Protein AF-A0A443RA66-F1 (afdb_monomer_lite)

Organism: NCBI:txid1965070

Sequence (99 aa):
ELKASVEKRANLEIESKCWCTYHSPEQVLLSNKESLSKLGFDYLDLYLRHWPTRFAESIELMPRDESGKIIFSDVDYVETWQGIEDCYNAGLVSLFIYC

Foldseek 3Di:
DDDDDDDDPVVDQFEDEDAQLQQALVSLLVSLVVVCVVVVHQAHAEYEHPDPFHFHNDPDSFDADPVRHTHGDPDDNVRSVVSVVVCVVVVRYNDYDYD

InterPro domains:
  IPR020471 Aldo-keto reductase [PTHR11732] (5-93)
  IPR023210 NADP-dependent oxidoreductase domain [PF00248] (2-94)
  IPR036812 NAD(P)-dependent oxidoreductase domain superfamily [G3DSA:3.20.20.100] (1-96)
  IPR036812 NAD(P)-dependent oxidoreductase domain superfamily [SSF51430] (4-93)

Secondary structure (DSSP, 8-state):
--------GGG---EEEE-TT--SHHHHHHHHHHHHHHHT-S-EEEEEES-S--BPS-SSSS-B-TTSPBPB----HHHHHHHHHHHHHTTSEEEEE--

Radius of gyration: 15.64 Å; chains: 1; bounding box: 32×39×46 Å

pLDDT: mean 92.57, std 9.84, range [43.16, 98.0]

Structure (mmCIF, N/CA/C/O backbone):
data_AF-A0A443RA66-F1
#
_entry.id   AF-A0A443RA66-F1
#
loop_
_atom_site.group_PDB
_atom_site.id
_atom_site.type_symbol
_atom_site.label_atom_id
_atom_site.label_alt_id
_atom_site.label_comp_id
_atom_site.label_asym_id
_atom_site.label_entity_id
_atom_site.label_seq_id
_atom_site.pdbx_PDB_ins_code
_atom_site.Cartn_x
_atom_site.Cartn_y
_atom_site.Cartn_z
_atom_site.occupancy
_atom_site.B_iso_or_equiv
_atom_site.auth_seq_id
_atom_site.auth_comp_id
_atom_site.auth_asym_id
_atom_site.auth_atom_id
_atom_site.pdbx_PDB_model_num
ATOM 1 N N . GLU A 1 1 ? -6.239 30.025 24.364 1.00 43.16 1 GLU A N 1
ATOM 2 C CA . GLU A 1 1 ? -5.541 28.744 24.601 1.00 43.16 1 GLU A CA 1
ATOM 3 C C . GLU A 1 1 ? -6.306 27.639 23.883 1.00 43.16 1 GLU A C 1
ATOM 5 O O . GLU A 1 1 ? -7.495 27.493 24.136 1.00 43.16 1 GLU A O 1
ATOM 10 N N . LEU A 1 2 ? -5.684 26.926 22.940 1.00 49.38 2 LEU A N 1
ATOM 11 C CA . LEU A 1 2 ? -6.293 25.753 22.303 1.00 49.38 2 LEU A CA 1
ATOM 12 C C . LEU A 1 2 ? -6.064 24.552 23.225 1.00 49.38 2 LEU A C 1
ATOM 14 O O . LEU A 1 2 ? -4.934 24.091 23.369 1.00 49.38 2 LEU A O 1
ATOM 18 N N . LYS A 1 3 ? -7.120 24.071 23.887 1.00 56.16 3 LYS A N 1
ATOM 19 C CA . LYS A 1 3 ? -7.075 22.787 24.593 1.00 56.16 3 LYS A CA 1
ATOM 20 C C . LYS A 1 3 ? -7.168 21.679 23.552 1.00 56.16 3 LYS A C 1
ATOM 22 O O . LYS A 1 3 ? -8.201 21.545 22.907 1.00 56.16 3 LYS A O 1
ATOM 27 N N . ALA A 1 4 ? -6.107 20.894 23.402 1.00 68.69 4 ALA A N 1
ATOM 28 C CA . ALA A 1 4 ? -6.209 19.617 22.712 1.00 68.69 4 ALA A CA 1
ATOM 29 C C . ALA A 1 4 ? -7.128 18.695 23.535 1.00 68.69 4 ALA A C 1
ATOM 31 O O . ALA A 1 4 ? -6.863 18.466 24.718 1.00 68.69 4 ALA A O 1
ATOM 32 N N . SER A 1 5 ? -8.220 18.210 22.940 1.00 73.12 5 SER A N 1
ATOM 33 C CA . SER A 1 5 ? -8.974 17.076 23.479 1.00 73.12 5 SER A CA 1
ATOM 34 C C . SER A 1 5 ? -8.355 15.786 22.949 1.00 73.12 5 SER A C 1
ATOM 36 O O . SER A 1 5 ? -7.948 15.703 21.792 1.00 73.12 5 SER A O 1
ATOM 38 N N . VAL A 1 6 ? -8.242 14.780 23.814 1.00 80.62 6 VAL A N 1
ATOM 39 C CA . VAL A 1 6 ? -7.858 13.431 23.393 1.00 80.62 6 VAL A CA 1
ATOM 40 C C . VAL A 1 6 ? -9.138 12.719 22.977 1.00 80.62 6 VAL A C 1
ATOM 42 O O . VAL A 1 6 ? -9.929 12.317 23.830 1.00 80.62 6 VAL A O 1
ATOM 45 N N . GLU A 1 7 ? -9.355 12.603 21.670 1.00 85.12 7 GLU A N 1
ATOM 46 C CA . GLU A 1 7 ? -10.457 11.817 21.116 1.00 85.12 7 GLU A CA 1
ATOM 47 C C . GLU A 1 7 ? -10.124 10.322 21.127 1.00 85.12 7 GLU A C 1
ATOM 49 O O . GLU A 1 7 ? -8.968 9.906 21.023 1.00 85.12 7 GLU A O 1
ATOM 54 N N . LYS A 1 8 ? -11.154 9.483 21.251 1.00 88.62 8 LYS A N 1
ATOM 55 C CA . LYS A 1 8 ? -10.994 8.027 21.140 1.00 88.62 8 LYS A CA 1
ATOM 56 C C . LYS A 1 8 ? -10.751 7.654 19.677 1.00 88.62 8 LYS A C 1
ATOM 58 O O . LYS A 1 8 ? -11.436 8.172 18.804 1.00 88.62 8 LYS A O 1
ATOM 63 N N . ARG A 1 9 ? -9.878 6.671 19.413 1.00 91.12 9 ARG A N 1
ATOM 64 C CA . ARG A 1 9 ? -9.604 6.165 18.049 1.00 91.12 9 ARG A CA 1
ATOM 65 C C . ARG A 1 9 ? -10.872 5.782 17.274 1.00 91.12 9 ARG A C 1
ATOM 67 O O . ARG A 1 9 ? -10.936 6.045 16.083 1.00 91.12 9 ARG A O 1
ATOM 74 N N . ALA A 1 10 ? -11.867 5.205 17.951 1.00 89.94 10 ALA A N 1
ATOM 75 C CA . ALA A 1 10 ? -13.137 4.788 17.349 1.00 89.94 10 ALA A CA 1
ATOM 76 C C . ALA A 1 10 ? -14.045 5.952 16.899 1.00 89.94 10 ALA A C 1
ATOM 78 O O . ALA A 1 10 ? -15.037 5.713 16.223 1.00 89.94 10 ALA A O 1
ATOM 79 N N . ASN A 1 11 ? -13.727 7.192 17.287 1.00 91.12 11 ASN A N 1
ATOM 80 C CA . ASN A 1 11 ? -14.435 8.396 16.846 1.00 91.12 11 ASN A CA 1
ATOM 81 C C . ASN A 1 11 ? -13.714 9.100 15.681 1.00 91.12 11 ASN A C 1
ATOM 83 O O . ASN A 1 11 ? -14.127 10.186 15.283 1.00 91.12 11 ASN A O 1
ATOM 87 N N . LEU A 1 12 ? -12.605 8.536 15.195 1.00 91.44 12 LEU A N 1
ATOM 88 C CA . LEU A 1 12 ? -11.819 9.080 14.095 1.00 91.44 12 LEU A CA 1
ATOM 89 C C . LEU A 1 12 ? -11.988 8.188 12.871 1.00 91.44 12 LEU A C 1
ATOM 91 O O . LEU A 1 12 ? -11.916 6.969 12.993 1.00 91.44 12 LEU A O 1
ATOM 95 N N . GLU A 1 13 ? -12.134 8.809 11.707 1.00 94.06 13 GLU A N 1
ATOM 96 C CA . GLU A 1 13 ? -12.074 8.139 10.411 1.00 94.06 13 GLU A CA 1
ATOM 97 C C . GLU A 1 13 ? -10.729 8.485 9.768 1.00 94.06 13 GLU A C 1
ATOM 99 O O . GLU A 1 13 ? -10.460 9.640 9.427 1.00 94.06 13 GLU A O 1
ATOM 104 N N . ILE A 1 14 ? -9.838 7.498 9.686 1.00 95.94 14 ILE A N 1
ATOM 105 C CA . ILE A 1 14 ? -8.488 7.646 9.148 1.00 95.94 14 ILE A CA 1
ATOM 106 C C . ILE A 1 14 ? -8.405 6.945 7.800 1.00 95.94 14 ILE A C 1
ATOM 108 O O . ILE A 1 14 ? -8.581 5.731 7.692 1.00 95.94 14 ILE A O 1
ATOM 112 N N . GLU A 1 15 ? -8.059 7.716 6.777 1.00 95.75 15 GLU A N 1
ATOM 113 C CA . GLU A 1 15 ? -7.950 7.233 5.408 1.00 95.75 15 GLU A CA 1
ATOM 114 C C . GLU A 1 15 ? -6.528 7.414 4.871 1.00 95.75 15 GLU A C 1
ATOM 116 O O . GLU A 1 15 ? -5.863 8.415 5.151 1.00 95.75 15 GLU A O 1
ATOM 121 N N . SER A 1 16 ? -6.069 6.488 4.029 1.00 96.69 16 SER A N 1
ATOM 122 C CA . SER A 1 16 ? -4.837 6.664 3.248 1.00 96.69 16 SER A CA 1
ATOM 123 C C . SER A 1 16 ? -4.989 6.099 1.837 1.00 96.69 16 SER A C 1
ATOM 125 O O . SER A 1 16 ? -5.990 5.465 1.496 1.00 96.69 16 SER A O 1
ATOM 127 N N . LYS A 1 17 ? -4.004 6.374 0.982 1.00 96.25 17 LYS A N 1
ATOM 128 C CA . LYS A 1 17 ? -4.027 6.025 -0.440 1.00 96.25 17 LYS A CA 1
ATOM 129 C C . LYS A 1 17 ? -2.721 5.340 -0.847 1.00 96.25 17 LYS A C 1
ATOM 131 O O . LYS A 1 17 ? -1.648 5.883 -0.597 1.00 96.25 17 LYS A O 1
ATOM 136 N N . CYS A 1 18 ? -2.814 4.189 -1.507 1.00 96.62 18 CYS A N 1
ATOM 137 C CA . CYS A 1 18 ? -1.704 3.494 -2.151 1.00 96.62 18 CYS A CA 1
ATOM 138 C C . CYS A 1 18 ? -1.256 4.272 -3.392 1.00 96.62 18 CYS A C 1
ATOM 140 O O . CYS A 1 18 ? -2.061 4.522 -4.295 1.00 96.62 18 CYS A O 1
ATOM 142 N N . TRP A 1 19 ? 0.008 4.698 -3.417 1.00 97.25 19 TRP A N 1
ATOM 143 C CA . TRP A 1 19 ? 0.562 5.468 -4.529 1.00 97.25 19 TRP A CA 1
ATOM 144 C C . TRP A 1 19 ? 0.916 4.577 -5.729 1.00 97.25 19 TRP A C 1
ATOM 146 O O . TRP A 1 19 ? 1.129 3.376 -5.603 1.00 97.25 19 TRP A O 1
ATOM 156 N N . CYS A 1 20 ? 1.036 5.200 -6.900 1.00 96.69 20 CYS A N 1
ATOM 157 C CA . CYS A 1 20 ? 1.165 4.533 -8.197 1.00 96.69 20 CYS A CA 1
ATOM 158 C C . CYS A 1 20 ? 2.436 3.683 -8.373 1.00 96.69 20 CYS A C 1
ATOM 160 O O . CYS A 1 20 ? 2.495 2.878 -9.299 1.00 96.69 20 CYS A O 1
ATOM 162 N N . THR A 1 21 ? 3.453 3.874 -7.526 1.00 97.38 21 THR A N 1
ATOM 163 C CA . THR A 1 21 ? 4.701 3.088 -7.513 1.00 97.38 21 THR A CA 1
ATOM 164 C C . THR A 1 21 ? 4.621 1.846 -6.623 1.00 97.38 21 THR A C 1
ATOM 166 O O . THR A 1 21 ? 5.581 1.087 -6.574 1.00 97.38 21 THR A O 1
ATOM 169 N N . TYR A 1 22 ? 3.493 1.623 -5.936 1.00 97.25 22 TYR A N 1
ATOM 170 C CA . TYR A 1 22 ? 3.292 0.520 -4.990 1.00 97.25 22 TYR A CA 1
ATOM 171 C C . TYR A 1 22 ? 2.215 -0.473 -5.455 1.00 97.25 22 TYR A C 1
ATOM 173 O O . TYR A 1 22 ? 1.503 -1.056 -4.647 1.00 97.25 22 TYR A O 1
ATOM 181 N N . HIS A 1 23 ? 2.024 -0.627 -6.765 1.00 96.25 23 HIS A N 1
ATOM 182 C CA . HIS A 1 23 ? 0.873 -1.360 -7.300 1.00 96.25 23 HIS A CA 1
ATOM 183 C C . HIS A 1 23 ? 1.030 -2.887 -7.373 1.00 96.25 23 HIS A C 1
ATOM 185 O O . HIS A 1 23 ? 0.032 -3.557 -7.639 1.00 96.25 23 HIS A O 1
ATOM 191 N N . SER A 1 24 ? 2.211 -3.457 -7.119 1.00 95.88 24 SER A N 1
ATOM 192 C CA . SER A 1 24 ? 2.340 -4.911 -6.938 1.00 95.88 24 SER A CA 1
ATOM 193 C C . SER A 1 24 ? 1.810 -5.348 -5.562 1.00 95.88 24 SER A C 1
ATOM 195 O O . SER A 1 24 ? 1.823 -4.543 -4.627 1.00 95.88 24 SER A O 1
ATOM 197 N N . PRO A 1 25 ? 1.353 -6.605 -5.391 1.00 95.69 25 PRO A N 1
ATOM 198 C CA . PRO A 1 25 ? 0.723 -7.051 -4.144 1.00 95.69 25 PRO A CA 1
ATOM 199 C C . PRO A 1 25 ? 1.584 -6.814 -2.893 1.00 95.69 25 PRO A C 1
ATOM 201 O O . PRO A 1 25 ? 1.105 -6.285 -1.888 1.00 95.69 25 PRO A O 1
ATOM 204 N N . GLU A 1 26 ? 2.878 -7.138 -2.972 1.00 96.44 26 GLU A N 1
ATOM 205 C CA . GLU A 1 26 ? 3.821 -6.957 -1.862 1.00 96.44 26 GLU A CA 1
ATOM 206 C C . GLU A 1 26 ? 4.023 -5.476 -1.517 1.00 96.44 26 GLU A C 1
ATOM 208 O O . GLU A 1 26 ? 4.068 -5.100 -0.340 1.00 96.44 26 GLU A O 1
ATOM 213 N N . GLN A 1 27 ? 4.086 -4.618 -2.537 1.00 97.44 27 GLN A N 1
ATOM 214 C CA . GLN A 1 27 ? 4.254 -3.181 -2.352 1.00 97.44 27 GLN A CA 1
ATOM 215 C C . GLN A 1 27 ? 3.001 -2.513 -1.789 1.00 97.44 27 GLN A C 1
ATOM 217 O O . GLN A 1 27 ? 3.125 -1.588 -0.987 1.00 97.44 27 GLN A O 1
ATOM 222 N N . VAL A 1 28 ? 1.799 -2.981 -2.139 1.00 97.38 28 VAL A N 1
ATOM 223 C CA . VAL A 1 28 ? 0.554 -2.475 -1.539 1.00 97.38 28 VAL A CA 1
ATOM 224 C C . VAL A 1 28 ? 0.586 -2.678 -0.024 1.00 97.38 28 VAL A C 1
ATOM 226 O O . VAL A 1 28 ? 0.344 -1.737 0.738 1.00 97.38 28 VAL A O 1
ATOM 229 N N . LEU A 1 29 ? 0.946 -3.885 0.421 1.00 97.25 29 LEU A N 1
ATOM 230 C CA . LEU A 1 29 ? 1.058 -4.204 1.843 1.00 97.25 29 LEU A CA 1
ATOM 231 C C . LEU A 1 29 ? 2.133 -3.356 2.534 1.00 97.25 29 LEU A C 1
ATOM 233 O O . LEU A 1 29 ? 1.920 -2.873 3.651 1.00 97.25 29 LEU A O 1
ATOM 237 N N . LEU A 1 30 ? 3.277 -3.153 1.877 1.00 97.56 30 LEU A N 1
ATOM 238 C CA . LEU A 1 30 ? 4.334 -2.279 2.382 1.00 97.56 30 LEU A CA 1
ATOM 239 C C . LEU A 1 30 ? 3.845 -0.830 2.528 1.00 97.56 30 LEU A C 1
ATOM 241 O O . LEU A 1 30 ? 3.994 -0.242 3.598 1.00 97.56 30 LEU A O 1
ATOM 245 N N . SER A 1 31 ? 3.202 -0.275 1.498 1.00 97.62 31 SER A N 1
ATOM 246 C CA . SER A 1 31 ? 2.674 1.096 1.482 1.00 97.62 31 SER A CA 1
ATOM 247 C C . SER A 1 31 ? 1.652 1.338 2.596 1.00 97.62 31 SER A C 1
ATOM 249 O O . SER A 1 31 ? 1.656 2.388 3.255 1.00 97.62 31 SER A O 1
ATOM 251 N N . ASN A 1 32 ? 0.796 0.348 2.854 1.00 98.00 32 ASN A N 1
ATOM 252 C CA . ASN A 1 32 ? -0.165 0.387 3.945 1.00 98.00 32 ASN A CA 1
ATOM 253 C C . ASN A 1 32 ? 0.537 0.426 5.314 1.00 98.00 32 ASN A C 1
ATOM 255 O O . ASN A 1 32 ? 0.286 1.334 6.109 1.00 98.00 32 ASN A O 1
ATOM 259 N N . LYS A 1 33 ? 1.481 -0.491 5.559 1.00 98.00 33 LYS A N 1
ATOM 260 C CA . LYS A 1 33 ? 2.256 -0.538 6.811 1.00 98.00 33 LYS A CA 1
ATOM 261 C C . LYS A 1 33 ? 3.076 0.729 7.037 1.00 98.00 33 LYS A C 1
ATOM 263 O O . LYS A 1 33 ? 3.153 1.217 8.163 1.00 98.00 33 LYS A O 1
ATOM 268 N N . GLU A 1 34 ? 3.654 1.296 5.982 1.00 97.81 34 GLU A N 1
ATOM 269 C CA . GLU A 1 34 ? 4.343 2.583 6.063 1.00 97.81 34 GLU A CA 1
ATOM 270 C C . GLU A 1 34 ? 3.395 3.717 6.458 1.00 97.81 34 GLU A C 1
ATOM 272 O O . GLU A 1 34 ? 3.756 4.547 7.292 1.00 97.81 34 GLU A O 1
ATOM 277 N N . SER A 1 35 ? 2.193 3.763 5.875 1.00 97.88 35 SER A N 1
ATOM 278 C CA . SER A 1 35 ? 1.171 4.751 6.239 1.00 97.88 35 SER A CA 1
ATOM 279 C C . SER A 1 35 ? 0.801 4.634 7.716 1.00 97.88 35 SER A C 1
ATOM 281 O O . SER A 1 35 ? 0.838 5.629 8.437 1.00 97.88 35 SER A O 1
ATOM 283 N N . LEU A 1 36 ? 0.516 3.418 8.180 1.00 97.88 36 LEU A N 1
ATOM 284 C CA . LEU A 1 36 ? 0.199 3.124 9.578 1.00 97.88 36 LEU A CA 1
ATOM 285 C C . LEU A 1 36 ? 1.323 3.544 10.526 1.00 97.88 36 LEU A C 1
ATOM 287 O O . LEU A 1 36 ? 1.075 4.251 11.501 1.00 97.88 36 LEU A O 1
ATOM 291 N N . SER A 1 37 ? 2.570 3.199 10.197 1.00 97.88 37 SER A N 1
ATOM 292 C CA . SER A 1 37 ? 3.743 3.575 10.989 1.00 97.88 37 SER A CA 1
ATOM 293 C C . SER A 1 37 ? 3.944 5.092 11.054 1.00 97.88 37 SER A C 1
ATOM 295 O O . SER A 1 37 ? 4.199 5.622 12.135 1.00 97.88 37 SER A O 1
ATOM 297 N N . LYS A 1 38 ? 3.789 5.803 9.929 1.00 97.19 38 LYS A N 1
ATOM 298 C CA . LYS A 1 38 ? 3.919 7.271 9.861 1.00 97.19 38 LYS A CA 1
ATOM 299 C C . LYS A 1 38 ? 2.812 7.984 10.638 1.00 97.19 38 LYS A C 1
ATOM 301 O O . LYS A 1 38 ? 3.066 9.029 11.231 1.00 97.19 38 LYS A O 1
ATOM 306 N N . LEU A 1 39 ? 1.599 7.435 10.621 1.00 95.50 39 LEU A N 1
ATOM 307 C CA . LEU A 1 39 ? 0.444 8.000 11.319 1.00 95.50 39 LEU A CA 1
ATOM 308 C C . LEU A 1 39 ? 0.366 7.578 12.796 1.00 95.50 39 LEU A C 1
ATOM 310 O O . LEU A 1 39 ? -0.309 8.243 13.575 1.00 95.50 39 LEU A O 1
ATOM 314 N N . GLY A 1 40 ? 1.053 6.502 13.187 1.00 95.31 40 G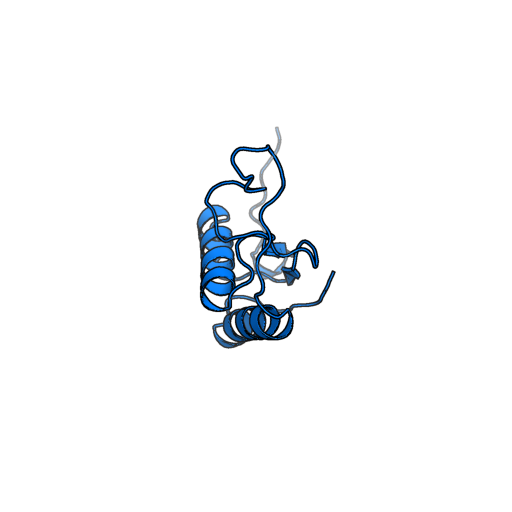LY A N 1
ATOM 315 C CA . GLY A 1 40 ? 1.004 5.949 14.540 1.00 95.31 40 GLY A CA 1
ATOM 316 C C . GLY A 1 40 ? -0.300 5.207 14.852 1.00 95.31 40 GLY A C 1
ATOM 317 O O . GLY A 1 40 ? -0.762 5.253 15.991 1.00 95.31 40 GLY A O 1
ATOM 318 N N . PHE A 1 41 ? -0.905 4.551 13.857 1.00 95.00 41 PHE A N 1
ATOM 319 C CA . PHE A 1 41 ? -2.131 3.759 14.019 1.00 95.00 41 PHE A CA 1
ATOM 320 C C . PHE A 1 41 ? -1.899 2.285 13.692 1.00 95.00 41 PHE A C 1
ATOM 322 O O . PHE A 1 41 ? -1.026 1.953 12.897 1.00 95.00 41 PHE A O 1
ATOM 329 N N . ASP A 1 42 ? -2.736 1.417 14.259 1.00 95.94 42 ASP A N 1
ATOM 330 C CA . ASP A 1 42 ? -2.700 -0.025 13.991 1.00 95.94 42 ASP A CA 1
ATOM 331 C C . ASP A 1 42 ? -3.522 -0.426 12.751 1.00 95.94 42 ASP A 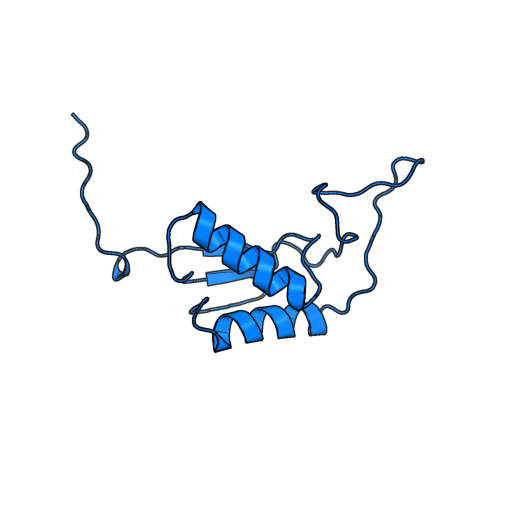C 1
ATOM 333 O O . ASP A 1 42 ? -3.260 -1.463 12.148 1.00 95.94 42 ASP A O 1
ATOM 337 N N . TYR A 1 43 ? -4.509 0.394 12.363 1.00 97.06 43 TYR A N 1
ATOM 338 C CA . TYR A 1 43 ? -5.359 0.173 11.189 1.00 97.06 43 TYR A CA 1
ATOM 339 C C . TYR A 1 43 ? -5.891 1.488 10.591 1.00 97.06 43 TYR A C 1
ATOM 341 O O . TYR A 1 43 ? -6.013 2.509 11.285 1.00 97.06 43 TYR A O 1
ATOM 349 N N . LEU A 1 44 ? -6.242 1.439 9.303 1.00 97.44 44 LEU A N 1
ATOM 350 C CA . LEU A 1 44 ? -6.972 2.482 8.577 1.00 97.44 44 LEU A CA 1
ATOM 351 C C . LEU A 1 44 ? -8.456 2.127 8.486 1.00 97.44 44 LEU A C 1
ATOM 353 O O . LEU A 1 44 ? -8.815 0.969 8.276 1.00 97.44 44 LEU A O 1
ATOM 357 N N . ASP A 1 45 ? -9.324 3.127 8.568 1.00 97.31 45 ASP A N 1
ATOM 358 C CA . ASP A 1 45 ? -10.753 2.935 8.318 1.00 97.31 45 ASP A CA 1
ATOM 359 C C . ASP A 1 45 ? -11.009 2.724 6.822 1.00 97.31 45 ASP A C 1
ATOM 361 O O . ASP A 1 45 ? -11.794 1.855 6.449 1.00 97.31 45 ASP A O 1
ATOM 365 N N . LEU A 1 46 ? -10.273 3.450 5.972 1.00 96.44 46 LEU A N 1
ATOM 366 C CA . LEU A 1 46 ? -10.357 3.349 4.518 1.00 96.44 46 LEU A CA 1
ATOM 367 C C . LEU A 1 46 ? -8.970 3.341 3.862 1.00 96.44 46 LEU A C 1
ATOM 369 O O . LEU A 1 46 ? -8.131 4.207 4.130 1.00 96.44 46 LEU A O 1
ATOM 373 N N . TYR A 1 47 ? -8.740 2.399 2.945 1.00 97.00 47 TYR A N 1
ATOM 374 C CA . TYR A 1 47 ? -7.554 2.397 2.087 1.00 97.00 47 TYR A CA 1
ATOM 375 C C . TYR A 1 47 ? -7.938 2.351 0.610 1.00 97.00 47 TYR A C 1
ATOM 377 O O . TYR A 1 47 ? -8.724 1.509 0.176 1.00 97.00 47 TYR A O 1
ATOM 38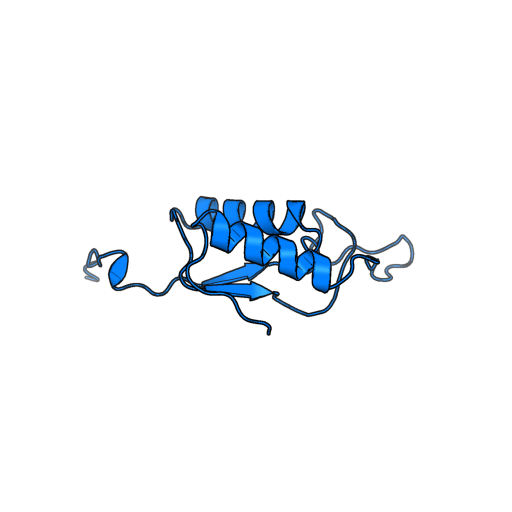5 N N . LEU A 1 48 ? -7.392 3.290 -0.159 1.00 95.00 48 LEU A N 1
ATOM 386 C CA . LEU A 1 48 ? -7.754 3.511 -1.558 1.00 95.00 48 LEU A CA 1
ATOM 387 C C . LEU A 1 48 ? -6.548 3.307 -2.460 1.00 95.00 48 LEU A C 1
ATOM 389 O O . LEU A 1 48 ? -5.430 3.667 -2.104 1.00 95.00 48 LEU A O 1
ATOM 393 N N . ARG A 1 49 ? -6.772 2.866 -3.692 1.00 93.25 49 ARG A N 1
ATOM 394 C CA . ARG A 1 49 ? -5.803 3.125 -4.761 1.00 93.25 49 ARG A CA 1
ATOM 395 C C . ARG A 1 49 ? -5.852 4.612 -5.117 1.00 93.25 49 ARG A C 1
ATOM 397 O O . ARG A 1 49 ? -6.938 5.126 -5.3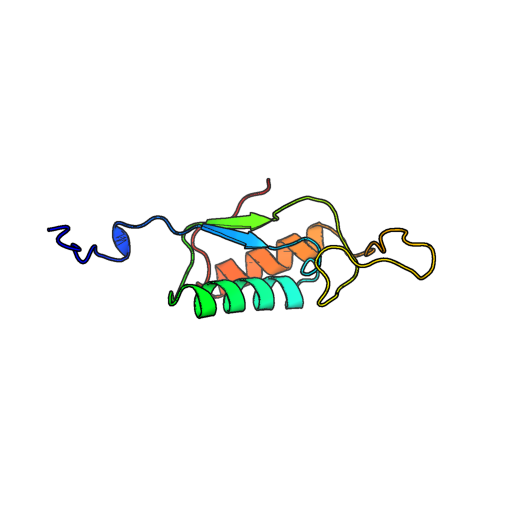67 1.00 93.25 49 ARG A O 1
ATOM 404 N N . HIS A 1 50 ? -4.708 5.300 -5.147 1.00 94.25 50 HIS A N 1
ATOM 405 C CA . HIS A 1 50 ? -4.685 6.744 -5.404 1.00 94.25 50 HIS A CA 1
ATOM 406 C C . HIS A 1 50 ? -5.141 7.066 -6.832 1.00 94.25 50 HIS A C 1
ATOM 408 O O . HIS A 1 50 ? -6.059 7.859 -6.995 1.00 94.25 50 HIS A O 1
ATOM 414 N N . TRP A 1 51 ? -4.539 6.427 -7.844 1.00 93.94 51 TRP A N 1
ATOM 415 C CA . TRP A 1 51 ? -4.917 6.529 -9.261 1.00 93.94 51 TRP A CA 1
ATOM 416 C C . TRP A 1 51 ? -4.798 5.163 -9.950 1.00 93.94 51 TRP A C 1
ATOM 418 O O . TRP A 1 51 ? -4.038 4.318 -9.486 1.00 93.94 51 TRP A O 1
ATOM 428 N N . PRO A 1 52 ? -5.484 4.923 -11.083 1.00 90.94 52 PRO A N 1
ATOM 429 C CA . PRO A 1 52 ? -5.334 3.677 -11.844 1.00 90.94 52 PRO A CA 1
ATOM 430 C C . PRO A 1 52 ? -3.983 3.557 -12.578 1.00 90.94 52 PRO A C 1
ATOM 432 O O . PRO A 1 52 ? -3.664 2.491 -13.103 1.00 90.94 52 PRO A O 1
ATOM 435 N N . THR A 1 53 ? -3.193 4.633 -12.634 1.00 93.12 53 THR A N 1
ATOM 436 C CA . THR A 1 53 ? -1.886 4.676 -13.301 1.00 93.12 53 THR A CA 1
ATOM 437 C C . THR A 1 53 ? -0.849 3.856 -12.544 1.00 93.12 53 THR A C 1
ATOM 439 O O . THR A 1 53 ? -0.743 3.963 -11.329 1.00 93.12 53 THR A O 1
ATOM 442 N N . ARG A 1 54 ? -0.040 3.068 -13.253 1.00 92.25 54 ARG A N 1
ATOM 443 C CA . ARG A 1 54 ? 0.963 2.181 -12.648 1.00 92.25 54 ARG A CA 1
ATOM 444 C C . ARG A 1 54 ? 2.337 2.656 -13.067 1.00 92.25 54 ARG A C 1
ATOM 446 O O . ARG A 1 54 ? 2.710 2.523 -14.230 1.00 92.25 54 ARG A O 1
ATOM 453 N N . PHE A 1 55 ? 3.056 3.270 -12.144 1.00 96.81 55 PHE A N 1
ATOM 454 C CA . PHE A 1 55 ? 4.442 3.644 -12.376 1.00 96.81 55 PHE A CA 1
ATOM 455 C C . PHE A 1 55 ? 5.346 2.459 -12.054 1.00 96.81 55 PHE A C 1
ATOM 457 O O . PHE A 1 55 ? 4.955 1.565 -11.303 1.00 96.81 55 PHE A O 1
ATOM 464 N N . ALA A 1 56 ? 6.545 2.442 -12.634 1.00 96.75 56 ALA A N 1
ATOM 465 C CA . ALA A 1 56 ? 7.573 1.506 -12.198 1.00 96.75 56 ALA A CA 1
ATOM 466 C C . ALA A 1 56 ? 7.813 1.649 -10.686 1.00 96.75 56 ALA A C 1
ATOM 468 O O . ALA A 1 56 ? 7.736 2.754 -10.141 1.00 96.75 56 ALA A O 1
ATOM 469 N N . GLU A 1 57 ? 8.097 0.539 -10.008 1.00 96.00 57 GLU A N 1
ATOM 470 C CA . GLU A 1 57 ? 8.455 0.580 -8.592 1.00 96.00 57 GLU A CA 1
ATOM 471 C C . GLU A 1 57 ? 9.727 1.411 -8.419 1.00 96.00 57 GLU A C 1
ATOM 473 O O . GLU A 1 57 ? 10.750 1.164 -9.060 1.00 96.00 57 GLU A O 1
ATOM 478 N N . SER A 1 58 ? 9.639 2.453 -7.599 1.00 95.25 58 SER A N 1
ATOM 479 C CA . SER A 1 58 ? 10.715 3.415 -7.413 1.00 95.25 58 SER A CA 1
ATOM 480 C C . SER A 1 58 ? 10.510 4.202 -6.126 1.00 95.25 58 SER A C 1
ATOM 482 O O . SER A 1 58 ? 9.387 4.370 -5.647 1.00 95.25 58 SER A O 1
ATOM 484 N N . ILE A 1 59 ? 11.616 4.727 -5.602 1.00 92.75 59 ILE A N 1
ATOM 485 C CA . ILE A 1 59 ? 11.620 5.727 -4.529 1.00 92.75 59 ILE A CA 1
ATOM 486 C C . ILE A 1 59 ? 11.084 7.070 -5.058 1.00 92.75 59 ILE A C 1
ATOM 488 O O . ILE A 1 59 ? 10.520 7.866 -4.307 1.00 92.75 59 ILE A O 1
ATOM 492 N N . GLU A 1 60 ? 11.237 7.336 -6.357 1.00 95.00 60 GLU A N 1
ATOM 493 C CA . GLU A 1 60 ? 10.681 8.525 -6.997 1.00 95.00 60 GLU A CA 1
ATOM 494 C C . GLU A 1 60 ? 9.172 8.384 -7.197 1.00 95.00 60 GLU A C 1
ATOM 496 O O . GLU A 1 60 ? 8.704 7.392 -7.741 1.00 95.00 60 GLU A O 1
ATOM 501 N N . LEU A 1 61 ? 8.402 9.422 -6.855 1.00 93.94 61 LEU A N 1
ATOM 502 C CA . LEU A 1 61 ? 6.940 9.406 -7.007 1.00 93.94 61 LEU A CA 1
ATOM 503 C C . LEU A 1 61 ? 6.475 9.240 -8.461 1.00 93.94 61 LEU A C 1
ATOM 505 O O . LEU A 1 61 ? 5.370 8.757 -8.702 1.00 93.94 61 LEU A O 1
ATOM 509 N N . MET A 1 62 ? 7.284 9.693 -9.418 1.00 96.12 62 MET A N 1
ATOM 510 C CA . MET A 1 62 ? 7.013 9.630 -10.852 1.00 96.12 62 MET A CA 1
ATOM 511 C C . MET A 1 62 ? 8.325 9.309 -11.581 1.00 96.12 62 MET A C 1
ATOM 513 O O . MET A 1 62 ? 8.971 10.240 -12.070 1.00 96.12 62 MET A O 1
ATOM 517 N N . PRO A 1 63 ? 8.740 8.031 -11.623 1.00 96.81 63 PRO A N 1
ATOM 518 C CA . PRO A 1 63 ? 10.020 7.626 -12.194 1.00 96.81 63 PRO A CA 1
ATOM 519 C C . PRO A 1 63 ? 10.092 7.976 -13.677 1.00 96.81 63 PRO A C 1
ATOM 521 O O . PRO A 1 63 ? 9.121 7.783 -14.418 1.00 96.81 63 PRO A O 1
ATOM 524 N N . ARG A 1 64 ? 11.246 8.484 -14.111 1.00 97.31 64 ARG A N 1
ATOM 525 C CA . ARG A 1 64 ? 11.500 8.879 -15.502 1.00 97.31 64 ARG A CA 1
ATOM 526 C C . ARG A 1 64 ? 12.755 8.216 -16.053 1.00 97.31 64 ARG A C 1
ATOM 528 O O . ARG A 1 64 ? 13.699 7.966 -15.314 1.00 97.31 64 ARG A O 1
ATOM 535 N N . ASP A 1 65 ? 12.754 7.941 -17.352 1.00 96.06 65 ASP A N 1
ATOM 536 C CA . ASP A 1 65 ? 13.943 7.490 -18.073 1.00 96.06 65 ASP A CA 1
ATOM 537 C C . ASP A 1 65 ? 14.902 8.657 -18.376 1.00 96.06 65 ASP A C 1
ATOM 539 O O . ASP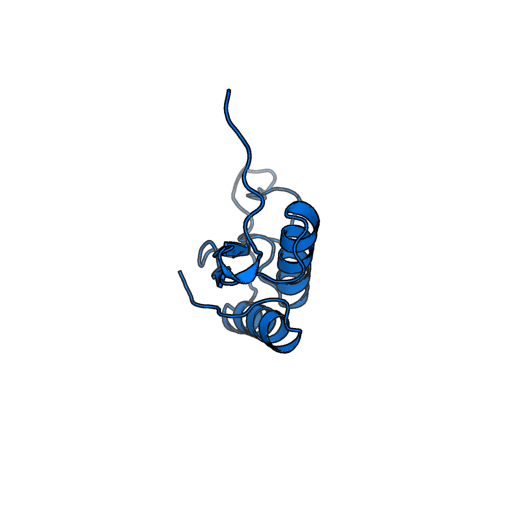 A 1 65 ? 14.617 9.821 -18.083 1.00 96.06 65 ASP A O 1
ATOM 543 N N . GLU A 1 66 ? 16.040 8.354 -19.006 1.00 96.25 66 GLU A N 1
ATOM 544 C CA . GLU A 1 66 ? 17.057 9.345 -19.393 1.00 96.25 66 GLU A CA 1
ATOM 545 C C . GLU A 1 66 ? 16.518 10.448 -20.322 1.00 96.25 66 GLU A C 1
ATOM 547 O O . GLU A 1 66 ? 17.070 11.547 -20.372 1.00 96.25 66 GLU A O 1
ATOM 552 N N . SER A 1 67 ? 15.421 10.184 -21.041 1.00 96.56 67 SER A N 1
ATOM 553 C CA . SER A 1 67 ? 14.756 11.154 -21.918 1.00 96.56 67 SER A CA 1
ATOM 554 C C . SER A 1 67 ? 13.723 12.025 -21.191 1.00 96.56 67 SER A C 1
ATOM 556 O O . SER A 1 67 ? 13.139 12.931 -21.788 1.00 96.56 67 SER A O 1
ATOM 558 N N . GLY A 1 68 ? 13.485 11.769 -19.901 1.00 95.56 68 GLY A N 1
ATOM 559 C CA . GLY A 1 68 ? 12.486 12.453 -19.082 1.00 95.56 68 GLY A CA 1
ATOM 560 C C . GLY A 1 68 ? 11.069 11.886 -19.216 1.00 95.56 68 GLY A C 1
ATOM 561 O O . GLY A 1 68 ? 10.123 12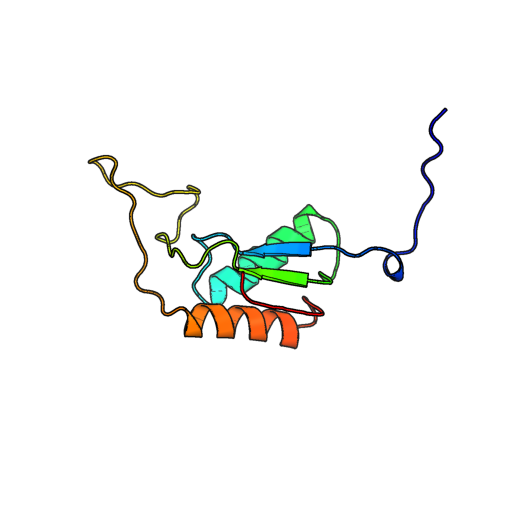.472 -18.671 1.00 95.56 68 GLY A O 1
ATOM 562 N N . LYS A 1 69 ? 10.877 10.759 -19.911 1.00 96.88 69 LYS A N 1
ATOM 563 C CA . LYS A 1 69 ? 9.569 10.109 -20.065 1.00 96.88 69 LYS A CA 1
ATOM 564 C C . LYS A 1 69 ? 9.254 9.256 -18.839 1.00 96.88 69 LYS A C 1
ATOM 566 O O . LYS A 1 69 ? 10.129 8.586 -18.311 1.00 96.88 69 LYS A O 1
ATOM 571 N N . ILE A 1 70 ? 7.992 9.269 -18.398 1.00 96.81 70 ILE A N 1
ATOM 572 C CA . ILE A 1 70 ? 7.537 8.444 -17.269 1.00 96.81 70 ILE A CA 1
ATOM 573 C C . ILE A 1 70 ? 7.687 6.957 -17.605 1.00 96.81 70 ILE A C 1
ATOM 575 O O . ILE A 1 70 ? 7.282 6.517 -18.685 1.00 96.81 70 ILE A O 1
ATOM 579 N N . ILE A 1 71 ? 8.218 6.199 -16.650 1.00 97.62 71 ILE A N 1
ATOM 580 C CA . ILE A 1 71 ? 8.334 4.746 -16.719 1.00 97.62 71 ILE A CA 1
ATOM 581 C C . ILE A 1 71 ? 7.094 4.127 -16.069 1.00 97.62 71 ILE A C 1
ATOM 583 O O . ILE A 1 71 ? 6.785 4.386 -14.902 1.00 97.62 71 ILE A O 1
ATOM 587 N N . PHE A 1 72 ? 6.376 3.310 -16.834 1.00 96.75 72 PHE A N 1
ATOM 588 C CA . PHE A 1 72 ? 5.178 2.610 -16.377 1.00 96.75 72 PHE A CA 1
ATOM 589 C C . PHE A 1 72 ? 5.491 1.163 -15.997 1.00 96.75 72 PHE A C 1
ATOM 591 O O . PHE A 1 72 ? 6.497 0.603 -16.429 1.00 96.75 72 PHE A O 1
ATOM 598 N N . SER A 1 73 ? 4.617 0.583 -15.182 1.00 95.00 73 SER A N 1
ATOM 599 C CA . SER A 1 73 ? 4.631 -0.829 -14.810 1.00 95.00 73 SER A CA 1
ATOM 600 C C . SER A 1 73 ? 3.531 -1.593 -15.548 1.00 95.00 73 SER A C 1
ATOM 602 O O . SER A 1 73 ? 2.440 -1.059 -15.773 1.00 95.00 73 SER A O 1
ATOM 604 N N . ASP A 1 74 ? 3.812 -2.858 -15.860 1.00 94.00 74 ASP A N 1
ATOM 605 C CA . ASP A 1 74 ? 2.882 -3.788 -16.511 1.00 94.00 74 ASP A CA 1
ATOM 606 C C . ASP A 1 74 ? 2.037 -4.607 -15.519 1.00 94.00 74 ASP A C 1
ATOM 608 O O . ASP A 1 74 ? 1.239 -5.434 -15.949 1.00 94.00 74 ASP A O 1
ATOM 612 N N . VAL A 1 75 ? 2.178 -4.369 -14.207 1.00 94.12 75 VAL A N 1
ATOM 613 C CA . VAL A 1 75 ? 1.371 -5.028 -13.161 1.00 94.12 75 VAL A CA 1
ATOM 614 C C . VAL A 1 75 ? -0.123 -4.909 -13.474 1.00 94.12 75 VAL A C 1
ATOM 616 O O . VAL A 1 75 ? -0.604 -3.827 -13.829 1.00 94.12 75 VAL A O 1
ATOM 619 N N . ASP A 1 76 ? -0.878 -5.996 -13.332 1.00 93.06 76 ASP A N 1
ATOM 620 C CA . ASP A 1 76 ? -2.322 -5.955 -13.546 1.00 93.06 76 ASP A CA 1
ATOM 621 C C . ASP A 1 76 ? -3.022 -5.254 -12.365 1.00 93.06 76 ASP A C 1
ATOM 623 O O . ASP A 1 76 ? -2.640 -5.374 -11.200 1.00 93.06 76 ASP A O 1
ATOM 627 N N . TYR A 1 77 ? -4.097 -4.515 -12.640 1.00 90.56 77 TYR A N 1
ATOM 628 C CA . TYR A 1 77 ? -4.892 -3.887 -11.583 1.00 90.56 77 TYR A CA 1
ATOM 629 C C . TYR A 1 77 ? -5.558 -4.915 -10.653 1.00 90.56 77 TYR A C 1
ATOM 631 O O . TYR A 1 77 ? -5.895 -4.563 -9.517 1.00 90.56 77 TYR A O 1
ATOM 639 N N . VAL A 1 78 ? -5.768 -6.147 -11.131 1.00 94.00 78 VAL A N 1
ATOM 640 C CA . VAL A 1 78 ? -6.255 -7.280 -10.336 1.00 94.00 78 VAL A CA 1
ATOM 641 C C . VAL A 1 78 ? -5.225 -7.670 -9.278 1.00 94.00 78 VAL A C 1
ATOM 643 O O . VAL A 1 78 ? -5.594 -7.928 -8.137 1.00 94.00 78 VAL A O 1
ATOM 646 N N . GLU A 1 79 ? -3.934 -7.631 -9.604 1.00 94.38 79 GLU A N 1
ATOM 647 C CA . GLU A 1 79 ? -2.869 -7.904 -8.633 1.00 94.38 79 GLU A CA 1
ATOM 648 C C . GLU A 1 79 ? -2.816 -6.813 -7.559 1.00 94.38 79 GLU A C 1
ATOM 650 O O . GLU A 1 79 ? -2.759 -7.110 -6.366 1.00 94.38 79 GLU A O 1
ATOM 655 N N . THR A 1 80 ? -2.938 -5.541 -7.955 1.00 94.56 80 THR A N 1
ATOM 656 C CA . THR A 1 80 ? -3.051 -4.438 -6.988 1.00 94.56 80 THR A CA 1
ATOM 657 C C . THR A 1 80 ? -4.238 -4.643 -6.049 1.00 94.56 80 THR A C 1
ATOM 659 O O . THR A 1 80 ? -4.139 -4.369 -4.857 1.00 94.56 80 THR A O 1
ATOM 662 N N . TRP A 1 81 ? -5.370 -5.117 -6.577 1.00 94.38 81 TRP A N 1
ATOM 663 C CA . TRP A 1 81 ? -6.555 -5.402 -5.773 1.00 94.38 81 TRP A CA 1
ATOM 664 C C . TRP A 1 81 ? -6.317 -6.521 -4.770 1.00 94.38 81 TRP A C 1
ATOM 666 O O . TRP A 1 81 ? -6.643 -6.337 -3.601 1.00 94.38 81 TRP A O 1
ATOM 676 N N . GLN A 1 82 ? -5.679 -7.613 -5.194 1.00 95.31 82 GLN A N 1
ATOM 677 C CA . GLN A 1 82 ? -5.317 -8.707 -4.298 1.00 95.31 82 GLN A CA 1
ATOM 678 C C . GLN A 1 82 ? -4.460 -8.210 -3.126 1.00 95.31 82 GLN A C 1
ATOM 680 O O . GLN A 1 82 ? -4.722 -8.563 -1.982 1.00 95.31 82 GLN A O 1
ATOM 685 N N . GLY A 1 83 ? -3.506 -7.309 -3.382 1.00 96.00 83 GLY A N 1
ATOM 686 C CA . GLY A 1 83 ? -2.706 -6.695 -2.317 1.00 96.00 83 GLY A CA 1
ATOM 687 C C . GLY A 1 83 ? -3.526 -5.856 -1.327 1.00 96.00 83 GLY A C 1
ATOM 688 O O . GLY A 1 83 ? -3.215 -5.815 -0.135 1.00 96.00 83 GLY A O 1
ATOM 689 N N . ILE A 1 84 ? -4.593 -5.190 -1.785 1.00 95.69 84 ILE A N 1
ATOM 690 C CA . ILE A 1 84 ? -5.504 -4.451 -0.896 1.00 95.69 84 ILE A CA 1
ATOM 691 C C . ILE A 1 84 ? -6.385 -5.430 -0.101 1.00 95.69 84 ILE A C 1
ATOM 693 O O . ILE A 1 84 ? -6.582 -5.226 1.099 1.00 95.69 84 ILE A O 1
ATOM 697 N N . GLU A 1 85 ? -6.858 -6.514 -0.724 1.00 96.25 85 GLU A N 1
ATOM 698 C CA . GLU A 1 85 ? -7.570 -7.600 -0.034 1.00 96.25 85 GLU A CA 1
ATOM 699 C C . GLU A 1 85 ? -6.701 -8.236 1.057 1.00 96.25 85 GLU A C 1
ATOM 701 O O . GLU A 1 85 ? -7.181 -8.488 2.161 1.00 96.25 85 GLU A O 1
ATOM 706 N N . ASP A 1 86 ? -5.406 -8.422 0.803 1.00 96.94 86 ASP A N 1
ATOM 707 C CA . ASP A 1 86 ? -4.462 -8.942 1.794 1.00 96.94 86 ASP A CA 1
ATOM 708 C C . ASP A 1 86 ? -4.307 -7.990 2.989 1.00 96.94 86 ASP A C 1
ATOM 710 O O . ASP A 1 86 ? -4.227 -8.439 4.135 1.00 96.94 86 ASP A O 1
ATOM 714 N N . CYS A 1 87 ? -4.340 -6.671 2.762 1.00 97.38 87 CYS A N 1
ATOM 715 C CA . CYS A 1 87 ? -4.350 -5.682 3.845 1.00 97.38 87 CYS A CA 1
ATOM 716 C C . CYS A 1 87 ? -5.626 -5.775 4.696 1.00 97.38 87 CYS A C 1
ATOM 718 O O . CYS A 1 87 ? -5.553 -5.677 5.925 1.00 97.38 87 CYS A O 1
ATOM 720 N N . TYR A 1 88 ? -6.783 -5.982 4.059 1.00 97.12 88 TYR A N 1
ATOM 721 C CA . TYR A 1 88 ? -8.056 -6.201 4.749 1.00 97.12 88 TYR A CA 1
ATOM 722 C C . TYR A 1 88 ? -8.029 -7.494 5.575 1.00 97.12 88 TYR A C 1
ATOM 724 O O . TYR A 1 88 ? -8.316 -7.477 6.771 1.00 97.12 88 TYR A O 1
ATOM 732 N N . ASN A 1 89 ? -7.594 -8.601 4.972 1.00 96.81 89 ASN A N 1
ATOM 733 C CA . ASN A 1 89 ? -7.486 -9.902 5.636 1.00 96.81 89 ASN A CA 1
ATOM 734 C C . ASN A 1 89 ? -6.500 -9.879 6.816 1.00 96.81 89 ASN A C 1
ATOM 736 O O . ASN A 1 89 ? -6.694 -10.592 7.800 1.00 96.81 89 ASN A O 1
ATOM 740 N N . ALA A 1 90 ? -5.464 -9.040 6.745 1.00 97.06 90 ALA A N 1
ATOM 741 C CA . ALA A 1 90 ? -4.513 -8.817 7.830 1.00 97.06 90 ALA A CA 1
ATOM 742 C C . ALA A 1 90 ? -5.039 -7.890 8.949 1.00 97.06 90 ALA A C 1
ATOM 744 O O . ALA A 1 90 ? -4.329 -7.674 9.931 1.00 97.06 90 ALA A O 1
ATOM 745 N N . GLY A 1 91 ? -6.248 -7.330 8.821 1.00 97.12 91 GLY A N 1
ATOM 746 C CA . GLY A 1 91 ? -6.834 -6.403 9.795 1.00 97.12 91 GLY A CA 1
ATOM 747 C C . GLY A 1 91 ? -6.207 -5.006 9.794 1.00 97.12 91 GLY A C 1
ATOM 748 O O . GLY A 1 91 ? -6.414 -4.242 10.733 1.00 97.12 91 GLY A O 1
ATOM 749 N N . LEU A 1 92 ? -5.439 -4.664 8.756 1.00 97.44 92 LEU A N 1
ATOM 750 C CA . LEU A 1 92 ? -4.776 -3.363 8.622 1.00 97.44 92 LEU A CA 1
ATOM 751 C C . LEU A 1 92 ? -5.710 -2.288 8.047 1.00 97.44 92 LEU A C 1
ATOM 753 O O . LEU A 1 92 ? -5.414 -1.092 8.107 1.00 97.44 92 LEU A O 1
ATOM 757 N N . VAL A 1 93 ? -6.828 -2.714 7.457 1.00 96.50 93 VAL A N 1
ATOM 758 C CA . VAL A 1 93 ? -7.825 -1.861 6.809 1.00 96.50 93 VAL A CA 1
ATOM 759 C C . VAL A 1 93 ? -9.226 -2.394 7.105 1.00 96.50 93 VAL A C 1
ATOM 761 O O . VAL A 1 93 ? -9.461 -3.592 6.964 1.00 96.50 93 VAL A O 1
ATOM 764 N N . SER A 1 94 ? -10.162 -1.513 7.459 1.00 93.69 94 SER A N 1
ATOM 765 C CA . SER A 1 94 ? -11.569 -1.876 7.708 1.00 93.69 94 SER A CA 1
ATOM 766 C C . SER A 1 94 ? -12.433 -1.881 6.442 1.00 93.69 94 SER A C 1
ATOM 768 O O . SER A 1 94 ? -13.347 -2.695 6.320 1.00 93.69 94 SER A O 1
ATOM 770 N N . LEU A 1 95 ? -12.161 -0.979 5.497 1.00 90.81 95 LEU A N 1
ATOM 771 C CA . LEU A 1 95 ? -12.866 -0.856 4.222 1.00 90.81 95 LEU A CA 1
ATOM 772 C C . LEU A 1 95 ? -11.894 -0.466 3.104 1.00 90.81 95 LEU A C 1
ATOM 774 O O . LEU A 1 95 ? -10.963 0.309 3.308 1.00 90.81 95 LEU A O 1
ATOM 778 N N . PHE A 1 96 ? -12.135 -0.955 1.892 1.00 85.31 96 PHE A N 1
ATOM 779 C CA . PHE A 1 96 ? -11.387 -0.544 0.710 1.00 85.31 96 PHE A CA 1
ATOM 780 C C . PHE A 1 96 ? -12.304 -0.442 -0.508 1.00 85.31 96 PHE A C 1
ATOM 782 O O . PHE A 1 96 ? -13.207 -1.256 -0.694 1.00 85.31 96 PHE A O 1
ATOM 789 N N . ILE A 1 97 ? -12.084 0.589 -1.326 1.00 80.44 97 ILE A N 1
ATOM 790 C CA . ILE A 1 97 ? -12.818 0.839 -2.574 1.00 80.44 97 ILE A CA 1
ATOM 791 C C . ILE A 1 97 ? -11.854 1.361 -3.647 1.00 80.44 97 ILE A C 1
ATOM 793 O O . ILE A 1 97 ? -10.727 1.773 -3.357 1.00 80.44 97 ILE A O 1
ATOM 797 N N . TYR A 1 98 ? -12.303 1.364 -4.901 1.00 73.62 98 TYR A N 1
ATOM 798 C CA . TYR A 1 98 ? -11.581 2.018 -5.988 1.00 73.62 98 TYR A CA 1
ATOM 799 C C . TYR A 1 98 ? -11.900 3.514 -6.067 1.00 73.62 98 TYR A C 1
ATOM 801 O O . TYR A 1 98 ? -13.048 3.914 -5.877 1.00 73.62 98 TYR A O 1
ATOM 809 N N . CYS A 1 99 ? -10.873 4.307 -6.384 1.00 59.75 99 CYS A N 1
ATOM 810 C CA . CYS A 1 99 ? -10.996 5.680 -6.866 1.00 59.75 99 CYS A CA 1
ATOM 811 C C . CYS A 1 99 ? -10.920 5.713 -8.397 1.00 59.75 99 CYS A C 1
ATOM 813 O O . CYS A 1 99 ? -10.204 4.851 -8.969 1.00 59.75 99 CYS A O 1
#